Protein AF-A0A7S3SZ54-F1 (afdb_monomer_lite)

Secondary structure (DSSP, 8-state):
-------SSPPP------HHHHHHHS------SSPPPPTTEEEESSGGG-EEEES-PPTT-PPPEESSHHHHHHHHHHHHHHTT----EEEETTEEEE-GGGHHHHHHHHHHHHHHTTSS-----

pLDDT: mean 76.87, std 12.14, range [37.94, 90.75]

Sequence (125 aa):
GGLEEWASVPPRVEVLMTAQAVRNALPLSHDAESFHAPPGWRLQGEGAAARWVELEPLPGRAPREYATRSEVEERLEEAAAAEGRVWLGQLVGGAWELRSRCVAAALEQLLSGLVVLGLAKAVAG

Structure (mmCIF, N/CA/C/O backbone):
data_AF-A0A7S3SZ54-F1
#
_entry.id   AF-A0A7S3SZ54-F1
#
loop_
_atom_site.group_PDB
_atom_site.id
_atom_site.type_symbol
_atom_site.label_atom_id
_atom_site.label_alt_id
_atom_site.label_comp_id
_atom_site.label_asym_id
_atom_site.label_entity_id
_atom_site.label_seq_id
_atom_site.pdbx_PDB_ins_code
_atom_site.Cartn_x
_atom_site.Cartn_y
_atom_site.Cartn_z
_atom_site.occupancy
_atom_site.B_iso_or_equiv
_atom_site.auth_seq_id
_atom_site.auth_comp_id
_atom_site.auth_asym_id
_atom_site.auth_atom_id
_atom_site.pdbx_PDB_model_num
ATOM 1 N N . GLY A 1 1 ? -47.776 5.012 38.575 1.00 37.94 1 GLY A N 1
ATOM 2 C CA . GLY A 1 1 ? -47.385 3.742 37.942 1.00 37.94 1 GLY A CA 1
ATOM 3 C C . GLY A 1 1 ? -47.075 4.035 36.496 1.00 37.94 1 GLY A C 1
ATOM 4 O O . GLY A 1 1 ? -47.781 4.859 35.933 1.00 37.94 1 GLY A O 1
ATOM 5 N N . GLY A 1 2 ? -46.033 3.414 35.948 1.00 42.84 2 GLY A N 1
ATOM 6 C CA . GLY A 1 2 ? -45.659 3.535 34.534 1.00 42.84 2 GLY A CA 1
ATOM 7 C C . GLY A 1 2 ? -44.298 4.188 34.325 1.00 42.84 2 GLY A C 1
ATOM 8 O O . GLY A 1 2 ? -44.214 5.329 33.897 1.00 42.84 2 GLY A O 1
ATOM 9 N N . LEU A 1 3 ? -43.243 3.457 34.683 1.00 50.88 3 LEU A N 1
ATOM 10 C CA . LEU A 1 3 ? -41.881 3.661 34.199 1.00 50.88 3 LEU A CA 1
ATOM 11 C C . LEU A 1 3 ? -41.834 3.104 32.769 1.00 50.88 3 LEU A C 1
ATOM 13 O O . LEU A 1 3 ? -41.572 1.919 32.596 1.00 50.88 3 LEU A O 1
ATOM 17 N N . GLU A 1 4 ? -42.129 3.911 31.757 1.00 52.38 4 GLU A N 1
ATOM 18 C CA . GLU A 1 4 ? -42.009 3.501 30.350 1.00 52.38 4 GLU A CA 1
ATOM 19 C C . GLU A 1 4 ? -41.193 4.536 29.582 1.00 52.38 4 GLU A C 1
ATOM 21 O O . GLU A 1 4 ? -41.704 5.274 28.753 1.00 52.38 4 GLU A O 1
ATOM 26 N N . GLU A 1 5 ? -39.897 4.611 29.883 1.00 49.22 5 GLU A N 1
ATOM 27 C CA . GLU A 1 5 ? -38.946 5.284 28.986 1.00 49.22 5 GLU A CA 1
A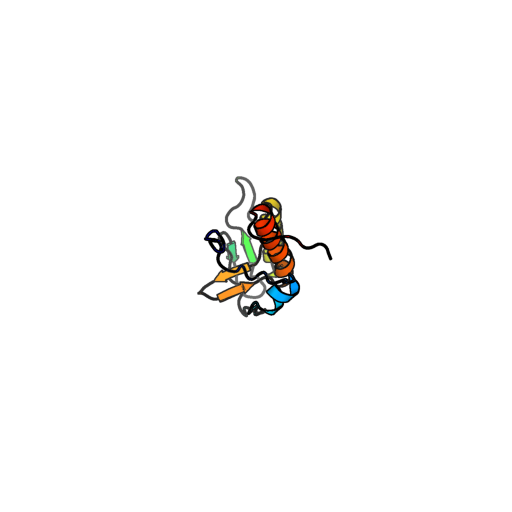TOM 28 C C . GLU A 1 5 ? -37.535 4.686 29.083 1.00 49.22 5 GLU A C 1
ATOM 30 O O . GLU A 1 5 ? -36.521 5.366 28.962 1.00 49.22 5 GLU A O 1
ATOM 35 N N . TRP A 1 6 ? -37.454 3.377 29.333 1.00 49.94 6 TRP A N 1
ATOM 36 C CA . TRP A 1 6 ? -36.190 2.649 29.320 1.00 49.94 6 TRP A CA 1
ATOM 37 C C . TRP A 1 6 ? -36.169 1.729 28.099 1.00 49.94 6 TRP A C 1
ATOM 39 O O . TRP A 1 6 ? -37.018 0.853 27.972 1.00 49.94 6 TRP A O 1
ATOM 49 N N . ALA A 1 7 ? -35.155 1.936 27.253 1.00 53.25 7 ALA A N 1
ATOM 50 C CA . ALA A 1 7 ? -34.741 1.121 26.104 1.00 53.25 7 ALA A CA 1
ATOM 51 C C . ALA A 1 7 ? -35.269 1.521 24.710 1.00 53.25 7 ALA A C 1
ATOM 53 O O . ALA A 1 7 ? -35.855 0.713 23.998 1.00 53.25 7 ALA A O 1
ATOM 54 N N . SER A 1 8 ? -34.941 2.732 24.249 1.00 56.31 8 SER A N 1
ATOM 55 C CA . SER A 1 8 ? -34.918 3.056 22.806 1.00 56.31 8 SER A CA 1
ATOM 56 C C . SER A 1 8 ? -33.514 3.000 22.179 1.00 56.31 8 SER A C 1
ATOM 58 O O . SER A 1 8 ? -33.343 3.360 21.016 1.00 56.31 8 SER A O 1
ATOM 60 N N . VAL A 1 9 ? -32.499 2.509 22.901 1.00 60.09 9 VAL A N 1
ATOM 61 C CA . VAL A 1 9 ? -31.141 2.333 22.361 1.00 60.09 9 VAL A CA 1
ATOM 62 C C . VAL A 1 9 ? -30.710 0.878 22.564 1.00 60.09 9 VAL A C 1
ATOM 64 O O . VAL A 1 9 ? -30.644 0.436 23.713 1.00 60.09 9 VAL A O 1
ATOM 67 N N . PRO A 1 10 ? -30.440 0.110 21.489 1.00 60.28 10 PRO A N 1
ATOM 68 C CA . PRO A 1 10 ? -29.934 -1.251 21.627 1.00 60.28 10 PRO A CA 1
ATOM 69 C C . PRO A 1 10 ? -28.606 -1.240 22.400 1.00 60.28 10 PRO A C 1
ATOM 71 O O . PRO A 1 10 ? -27.858 -0.260 22.306 1.00 60.28 10 PRO A O 1
ATOM 74 N N . PRO A 1 11 ? -28.288 -2.307 23.155 1.00 64.19 11 PRO A N 1
ATOM 75 C CA . PRO A 1 11 ? -27.025 -2.393 23.875 1.00 64.19 11 PRO A CA 1
ATOM 76 C C . PRO A 1 11 ? -25.864 -2.212 22.893 1.00 64.19 11 PRO A C 1
ATOM 78 O O . PRO A 1 11 ? -25.730 -2.952 21.918 1.00 64.19 11 PRO A O 1
ATOM 81 N N . ARG A 1 12 ? -25.038 -1.193 23.140 1.00 60.38 12 ARG A N 1
ATOM 82 C CA . ARG A 1 12 ? -23.818 -0.941 22.373 1.00 60.38 12 ARG A CA 1
ATOM 83 C C . ARG A 1 12 ? -22.690 -1.756 22.991 1.00 60.38 12 ARG A C 1
ATOM 85 O O . ARG A 1 12 ? -22.393 -1.601 24.171 1.00 60.38 12 ARG A O 1
ATOM 92 N N . VAL A 1 13 ? -22.084 -2.631 22.195 1.00 65.44 13 VAL A N 1
ATOM 93 C CA . VAL A 1 13 ? -20.861 -3.342 22.573 1.00 65.44 13 VAL A CA 1
ATOM 94 C C . VAL A 1 13 ? -19.684 -2.512 22.077 1.00 65.44 13 VAL A C 1
ATOM 96 O O . VAL A 1 13 ? -19.500 -2.357 20.873 1.00 65.44 13 VAL A O 1
ATOM 99 N N . GLU A 1 14 ? -18.908 -1.963 23.005 1.00 67.19 14 GLU A N 1
ATOM 100 C CA . GLU A 1 14 ? -17.664 -1.254 22.705 1.00 67.19 14 GLU A CA 1
ATOM 101 C C . GLU A 1 14 ? -16.490 -2.200 22.978 1.00 67.19 14 GLU A C 1
ATOM 103 O O . GLU A 1 14 ? -16.385 -2.776 24.061 1.00 67.19 14 GLU A O 1
ATOM 108 N N . VAL A 1 15 ? -15.618 -2.394 21.986 1.00 73.00 15 VAL A N 1
ATOM 109 C CA . VAL A 1 15 ? -14.421 -3.237 22.110 1.00 73.00 15 VAL A CA 1
ATOM 110 C C . VAL A 1 15 ? -13.194 -2.351 21.985 1.00 73.00 15 VAL A C 1
ATOM 112 O O . VAL A 1 15 ? -13.042 -1.619 21.008 1.00 73.00 15 VAL A O 1
ATOM 115 N N . LEU A 1 16 ? -12.303 -2.432 22.970 1.00 79.69 16 LEU A N 1
ATOM 116 C CA . LEU A 1 16 ? -11.014 -1.760 22.914 1.00 79.69 16 LEU A CA 1
ATOM 117 C C . LEU A 1 16 ? -10.043 -2.611 22.090 1.00 79.69 16 LEU A C 1
ATOM 119 O O . LEU A 1 16 ? -9.764 -3.758 22.435 1.00 79.69 16 LEU A O 1
ATOM 123 N N . MET A 1 17 ? -9.536 -2.050 20.993 1.00 76.75 17 MET A N 1
ATOM 124 C CA . MET A 1 17 ? -8.583 -2.715 20.105 1.00 76.75 17 MET A CA 1
ATOM 125 C C . MET A 1 17 ? -7.393 -1.801 19.829 1.00 76.75 17 MET A C 1
ATOM 127 O O . MET A 1 17 ? -7.555 -0.602 19.617 1.00 76.75 17 MET A O 1
ATOM 131 N N . THR A 1 18 ? -6.192 -2.375 19.798 1.00 80.31 18 THR A N 1
ATOM 132 C CA . THR A 1 18 ? -4.980 -1.661 19.382 1.00 80.31 18 THR A CA 1
ATOM 133 C C . THR A 1 18 ? -4.757 -1.829 17.878 1.00 80.31 18 THR A C 1
ATOM 135 O O . THR A 1 18 ? -5.158 -2.841 17.297 1.00 80.31 18 THR A O 1
ATOM 138 N N . ALA A 1 19 ? -4.056 -0.886 17.239 1.00 76.44 19 ALA A N 1
ATOM 139 C CA . ALA A 1 19 ? -3.647 -1.024 15.836 1.00 76.44 19 ALA A CA 1
ATOM 140 C C . ALA A 1 19 ? -2.853 -2.326 15.595 1.00 76.44 19 ALA A C 1
ATOM 142 O O . ALA A 1 19 ? -3.033 -2.992 14.577 1.00 76.44 19 ALA A O 1
ATOM 143 N N . GLN A 1 20 ? -2.045 -2.745 16.577 1.00 77.06 20 GLN A N 1
ATOM 144 C CA . GLN A 1 20 ? -1.327 -4.019 16.538 1.00 77.06 20 GLN A CA 1
ATOM 145 C C . GLN A 1 20 ? -2.272 -5.231 16.560 1.00 77.06 20 GLN A C 1
ATOM 147 O O . GLN A 1 20 ? -2.039 -6.191 15.829 1.00 77.06 20 GLN A O 1
ATOM 152 N N . ALA A 1 21 ? -3.342 -5.203 17.362 1.00 80.31 21 ALA A N 1
ATOM 153 C CA . ALA A 1 21 ? -4.328 -6.284 17.400 1.00 80.31 21 ALA A CA 1
ATOM 154 C C . ALA A 1 21 ? -5.075 -6.415 16.065 1.00 80.31 21 ALA A C 1
ATOM 156 O O . ALA A 1 21 ? -5.248 -7.527 15.572 1.00 80.31 21 ALA A O 1
ATOM 157 N N . VAL A 1 22 ? -5.446 -5.286 15.448 1.00 76.31 22 VAL A N 1
ATOM 158 C CA . VAL A 1 22 ? -6.042 -5.274 14.102 1.00 76.31 22 VAL A CA 1
ATOM 159 C C . VAL A 1 22 ? -5.059 -5.850 13.087 1.00 76.31 22 VAL A C 1
ATOM 161 O O . VAL A 1 22 ? -5.418 -6.756 12.344 1.00 76.31 22 VAL A O 1
ATOM 164 N N . ARG A 1 23 ? -3.796 -5.406 13.102 1.00 75.12 23 ARG A N 1
ATOM 165 C CA . ARG A 1 23 ? -2.750 -5.928 12.212 1.00 75.12 23 ARG A CA 1
ATOM 166 C C . ARG A 1 23 ? -2.579 -7.443 12.333 1.00 75.12 23 ARG A C 1
ATOM 168 O O . ARG A 1 23 ? -2.491 -8.111 11.312 1.00 75.12 23 ARG A O 1
ATOM 175 N N . ASN A 1 24 ? -2.540 -7.972 13.554 1.00 76.75 24 ASN A N 1
ATOM 176 C CA . ASN A 1 24 ? -2.369 -9.406 13.804 1.00 76.75 24 ASN A CA 1
ATOM 177 C C . ASN A 1 24 ? -3.571 -10.244 13.338 1.00 76.75 24 ASN A C 1
ATOM 179 O O . ASN A 1 24 ? -3.415 -11.432 13.075 1.00 76.75 24 ASN A O 1
ATOM 183 N N . ALA A 1 25 ? -4.762 -9.645 13.267 1.00 75.19 25 ALA A N 1
ATOM 184 C CA . ALA A 1 25 ? -5.972 -10.307 12.791 1.00 75.19 25 ALA A CA 1
ATOM 185 C C . ALA A 1 25 ? -6.113 -10.276 11.260 1.00 75.19 25 ALA A C 1
ATOM 187 O O . ALA A 1 25 ? -6.899 -11.041 10.701 1.00 75.19 25 ALA A O 1
ATOM 188 N N . LEU A 1 26 ? -5.377 -9.395 10.575 1.00 68.56 26 LEU A N 1
ATOM 189 C CA . LEU A 1 26 ? -5.398 -9.333 9.120 1.00 68.56 26 LEU A CA 1
ATOM 190 C C . LEU A 1 26 ? -4.598 -10.516 8.546 1.00 68.56 26 LEU A C 1
ATOM 192 O O . LEU A 1 26 ? -3.452 -10.724 8.952 1.00 68.56 26 LEU A O 1
ATOM 196 N N . PRO A 1 27 ? -5.148 -11.270 7.576 1.00 60.72 27 PRO A N 1
ATOM 197 C CA . PRO A 1 27 ? -4.433 -12.340 6.886 1.00 60.72 27 PRO A CA 1
ATOM 198 C C . PRO A 1 27 ? -3.437 -11.739 5.881 1.00 60.72 27 PRO A C 1
ATOM 200 O O . PRO A 1 27 ? -3.601 -11.840 4.668 1.00 60.72 27 PRO A O 1
ATOM 203 N N . LEU A 1 28 ? -2.424 -11.041 6.394 1.00 64.81 28 LEU A N 1
ATOM 204 C CA . LEU A 1 28 ? -1.382 -10.404 5.599 1.00 64.81 28 LEU A CA 1
ATOM 205 C C . LEU A 1 28 ? -0.351 -11.473 5.241 1.00 64.81 28 LEU A C 1
ATOM 207 O O . LEU A 1 28 ? 0.499 -11.804 6.067 1.00 64.81 28 LEU A O 1
ATOM 211 N N . SER A 1 29 ? -0.390 -12.006 4.021 1.00 55.41 29 SER A N 1
ATOM 212 C CA . SER A 1 29 ? 0.799 -12.667 3.491 1.00 55.41 29 SER A CA 1
ATOM 213 C C . SER A 1 29 ? 1.774 -11.588 3.036 1.00 55.41 29 SER A C 1
ATOM 215 O O . SER A 1 29 ? 1.426 -10.635 2.336 1.00 55.41 29 SER A O 1
ATOM 217 N N . HI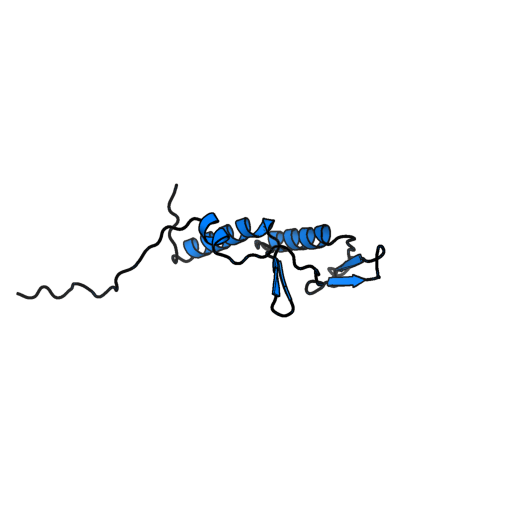S A 1 30 ? 3.010 -11.693 3.494 1.00 59.12 30 HIS A N 1
ATOM 218 C CA . HIS A 1 30 ? 4.127 -11.131 2.751 1.00 59.12 30 HIS A CA 1
ATOM 219 C C . HIS A 1 30 ? 4.452 -12.170 1.679 1.00 59.12 30 HIS A C 1
ATOM 221 O O . HIS A 1 30 ? 4.144 -13.339 1.879 1.00 59.12 30 HIS A O 1
ATOM 227 N N . ASP A 1 31 ? 4.994 -11.744 0.546 1.00 52.06 31 ASP A N 1
ATOM 228 C CA . ASP A 1 31 ? 5.408 -12.632 -0.551 1.00 52.06 31 ASP A CA 1
ATOM 229 C C . ASP A 1 31 ? 4.316 -12.916 -1.590 1.00 52.06 31 ASP A C 1
ATOM 231 O O . ASP A 1 31 ? 3.819 -14.025 -1.759 1.00 52.06 31 ASP A O 1
ATOM 235 N N . ALA A 1 32 ? 4.000 -11.893 -2.385 1.00 58.03 32 ALA A N 1
ATOM 236 C CA . ALA A 1 32 ? 3.714 -12.182 -3.784 1.00 58.03 32 ALA A CA 1
ATOM 237 C C . ALA A 1 32 ? 5.050 -12.559 -4.451 1.00 58.03 32 ALA A C 1
ATOM 239 O O . ALA A 1 32 ? 5.954 -11.717 -4.515 1.00 58.03 32 ALA A O 1
ATOM 240 N N . GLU A 1 33 ? 5.187 -13.817 -4.894 1.00 58.22 33 GLU A N 1
ATOM 241 C CA . GLU A 1 33 ? 6.375 -14.326 -5.612 1.00 58.22 33 GLU A CA 1
ATOM 242 C C . GLU A 1 33 ? 6.666 -13.507 -6.878 1.00 58.22 33 GLU A C 1
ATOM 244 O O . GLU A 1 33 ? 7.816 -13.305 -7.266 1.00 58.22 33 GLU A O 1
ATOM 249 N N . SER A 1 34 ? 5.608 -12.980 -7.491 1.00 65.75 34 SER A N 1
ATOM 250 C CA . SER A 1 34 ? 5.646 -12.049 -8.611 1.00 65.75 34 SER A CA 1
ATOM 251 C C . SER A 1 34 ? 5.140 -10.680 -8.166 1.00 65.75 34 SER A C 1
ATOM 253 O O . SER A 1 34 ? 4.079 -10.596 -7.558 1.00 65.75 34 SER A O 1
ATOM 255 N N . PHE A 1 35 ? 5.868 -9.615 -8.501 1.00 75.69 35 PHE A N 1
ATOM 256 C CA . PHE A 1 35 ? 5.390 -8.236 -8.381 1.00 75.69 35 PHE A CA 1
ATOM 257 C C . PHE A 1 35 ? 4.958 -7.754 -9.759 1.00 75.69 35 PHE A C 1
ATOM 259 O O . PHE A 1 35 ? 5.770 -7.752 -10.688 1.00 75.69 35 PHE A O 1
ATOM 266 N N . HIS A 1 36 ? 3.691 -7.383 -9.904 1.00 83.56 36 HIS A N 1
ATOM 267 C CA . HIS A 1 36 ? 3.159 -6.915 -11.180 1.00 83.56 36 HIS A CA 1
ATOM 268 C C . HIS A 1 36 ? 3.328 -5.404 -11.343 1.00 83.56 36 HIS A C 1
ATOM 270 O O . HIS A 1 36 ? 3.438 -4.662 -10.370 1.00 83.56 36 HIS A O 1
ATOM 276 N N . ALA A 1 37 ? 3.323 -4.936 -12.594 1.00 86.00 37 ALA A N 1
ATOM 277 C CA . ALA A 1 37 ? 3.356 -3.508 -12.885 1.00 86.00 37 ALA A CA 1
ATOM 278 C C . ALA A 1 37 ? 2.114 -2.810 -12.315 1.00 86.00 37 ALA A C 1
ATOM 280 O O . ALA A 1 37 ? 1.003 -3.167 -12.716 1.00 86.00 37 ALA A O 1
ATOM 281 N N . PRO A 1 38 ? 2.283 -1.805 -11.440 1.00 84.94 38 PRO A N 1
ATOM 282 C CA . PRO A 1 38 ? 1.174 -0.967 -11.014 1.00 84.94 38 PRO A CA 1
ATOM 283 C C . PRO A 1 38 ? 0.528 -0.223 -12.194 1.00 84.94 38 PRO A C 1
ATOM 285 O O . PRO A 1 38 ? 1.169 -0.017 -13.230 1.00 84.94 38 PRO A O 1
ATOM 288 N N . PRO A 1 39 ? -0.724 0.247 -12.054 1.00 83.56 39 PRO A N 1
ATOM 289 C CA . PRO A 1 39 ? -1.354 1.106 -13.053 1.00 83.56 39 PRO A CA 1
ATOM 290 C C . PRO A 1 39 ? -0.479 2.322 -13.384 1.00 83.56 39 PRO A C 1
ATOM 292 O O . PRO A 1 39 ? 0.022 2.989 -12.482 1.00 83.56 39 PRO A O 1
ATOM 295 N N . GLY A 1 40 ? -0.283 2.601 -14.674 1.00 85.56 40 GLY A N 1
ATOM 296 C CA . GLY A 1 40 ? 0.608 3.674 -15.129 1.00 85.56 40 GLY A CA 1
ATOM 297 C C . GLY A 1 40 ? 2.093 3.295 -15.149 1.00 85.56 40 GLY A C 1
ATOM 298 O O . GLY A 1 40 ? 2.927 4.163 -15.375 1.00 85.56 40 GLY A O 1
ATOM 299 N N . TRP A 1 41 ? 2.442 2.021 -14.956 1.00 88.62 41 TRP A N 1
ATOM 300 C CA . TRP A 1 41 ? 3.813 1.513 -15.038 1.00 88.62 41 TRP A CA 1
ATOM 301 C C . TRP A 1 41 ? 3.922 0.366 -16.042 1.00 88.62 41 TRP A C 1
ATOM 303 O O . TRP A 1 41 ? 2.945 -0.324 -16.334 1.00 88.62 41 TRP A O 1
ATOM 313 N N . ARG A 1 42 ? 5.128 0.116 -16.561 1.00 90.31 42 ARG A N 1
ATOM 314 C CA . ARG A 1 42 ? 5.435 -1.128 -17.284 1.00 90.31 42 ARG A CA 1
ATOM 315 C C . ARG A 1 42 ? 6.821 -1.653 -16.955 1.00 90.31 42 ARG A C 1
ATOM 317 O O . ARG A 1 42 ? 7.738 -0.870 -16.732 1.00 90.31 42 ARG A O 1
ATOM 324 N N . LEU A 1 43 ? 6.990 -2.968 -17.030 1.00 89.00 43 LEU A N 1
ATOM 325 C CA . LEU A 1 43 ? 8.306 -3.598 -17.068 1.00 89.00 43 LEU A CA 1
ATOM 326 C C . LEU A 1 43 ? 8.805 -3.630 -18.524 1.00 89.00 43 LEU A C 1
ATOM 328 O O . LEU A 1 43 ? 8.113 -4.119 -19.415 1.00 89.00 43 LEU A O 1
ATOM 332 N N . GLN A 1 44 ? 9.972 -3.049 -18.785 1.00 88.81 44 GLN A N 1
ATOM 333 C CA . GLN A 1 44 ? 10.691 -3.100 -20.057 1.00 88.81 44 GLN A CA 1
ATOM 334 C C . GLN A 1 44 ? 11.903 -4.013 -19.952 1.00 88.81 44 GLN A C 1
ATOM 336 O O . GLN A 1 44 ? 12.636 -3.933 -18.976 1.00 88.81 44 GLN A O 1
ATOM 341 N N . GLY A 1 45 ? 12.161 -4.804 -20.993 1.00 86.38 45 GLY A N 1
ATOM 342 C CA . GLY A 1 45 ? 13.307 -5.711 -21.040 1.00 86.38 45 GLY A CA 1
ATOM 343 C C . GLY A 1 45 ? 13.074 -7.017 -20.280 1.00 86.38 45 GLY A C 1
ATOM 344 O O . GLY A 1 45 ? 12.006 -7.252 -19.720 1.00 86.38 45 GLY A O 1
ATOM 345 N N . GLU A 1 46 ? 14.092 -7.874 -20.286 1.00 81.12 46 GLU A N 1
ATOM 346 C CA . GLU A 1 46 ? 14.058 -9.206 -19.679 1.00 81.12 46 GLU A CA 1
ATOM 347 C C . GLU A 1 46 ? 15.326 -9.455 -18.846 1.00 81.12 46 GLU A C 1
ATOM 349 O O . GLU A 1 46 ? 16.392 -8.880 -19.096 1.00 81.12 46 GLU A O 1
ATOM 354 N N . GLY A 1 47 ? 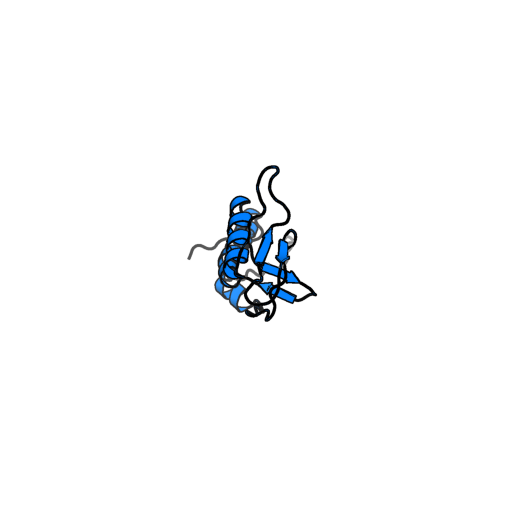15.214 -10.320 -17.835 1.00 81.06 47 GLY A N 1
ATOM 355 C CA . GLY A 1 47 ? 16.333 -10.698 -16.969 1.00 81.06 47 GLY A CA 1
ATOM 356 C C . GLY A 1 47 ? 16.947 -9.510 -16.218 1.00 81.06 47 GLY A C 1
ATOM 357 O O . GLY A 1 47 ? 16.244 -8.632 -15.726 1.00 81.06 47 GLY A O 1
ATOM 358 N N . ALA A 1 48 ? 18.279 -9.465 -16.129 1.00 78.94 48 ALA A N 1
ATOM 359 C CA . ALA A 1 48 ? 19.005 -8.413 -15.405 1.00 78.94 48 ALA A CA 1
ATOM 360 C C . ALA A 1 48 ? 18.888 -7.011 -16.042 1.00 78.94 48 ALA A C 1
ATOM 362 O O . ALA A 1 48 ? 19.174 -6.005 -15.389 1.00 78.94 48 ALA A O 1
ATOM 363 N N . ALA A 1 49 ? 18.475 -6.943 -17.312 1.00 83.00 49 ALA A N 1
ATOM 364 C CA . ALA A 1 49 ? 18.254 -5.692 -18.029 1.00 83.00 49 ALA A CA 1
ATOM 365 C C . ALA A 1 49 ? 16.836 -5.135 -17.829 1.00 83.00 49 ALA A C 1
ATOM 367 O O . ALA A 1 49 ? 16.538 -4.063 -18.351 1.00 83.00 49 ALA A O 1
ATOM 368 N N . ALA A 1 50 ? 15.969 -5.840 -17.094 1.00 87.81 50 ALA A N 1
ATOM 369 C CA . ALA A 1 50 ? 14.610 -5.386 -16.861 1.00 87.81 50 ALA A CA 1
ATOM 370 C C . ALA A 1 50 ? 14.587 -4.047 -16.093 1.00 87.81 50 ALA A C 1
ATOM 372 O O . ALA A 1 50 ? 15.353 -3.824 -15.145 1.00 87.81 50 ALA A O 1
ATOM 373 N N . ARG A 1 51 ? 13.715 -3.136 -16.531 1.00 90.25 51 ARG A N 1
ATOM 374 C CA . ARG A 1 51 ? 13.511 -1.796 -15.972 1.00 90.25 51 ARG A CA 1
ATOM 375 C C . ARG A 1 51 ? 12.029 -1.493 -15.842 1.00 90.25 51 ARG A C 1
ATOM 377 O O . ARG A 1 51 ? 11.262 -1.679 -16.781 1.00 90.25 51 ARG A O 1
ATOM 384 N N . TRP A 1 52 ? 11.628 -0.998 -14.685 1.00 90.56 52 TRP A N 1
ATOM 385 C CA . TRP A 1 52 ? 10.292 -0.481 -14.440 1.00 90.56 52 TRP A CA 1
ATOM 386 C C . TRP A 1 52 ? 10.217 0.964 -14.909 1.00 90.56 52 TRP A C 1
ATOM 388 O O . TRP A 1 52 ? 11.036 1.783 -14.506 1.00 90.56 52 TRP A O 1
ATOM 398 N N . VAL A 1 53 ? 9.243 1.278 -15.755 1.00 90.19 53 VAL A N 1
ATOM 399 C CA . VAL A 1 53 ? 9.094 2.589 -16.390 1.00 90.19 53 VAL A CA 1
ATOM 400 C C . VAL A 1 53 ? 7.730 3.170 -16.043 1.00 90.19 53 VAL A C 1
ATOM 402 O O . VAL A 1 53 ? 6.708 2.524 -16.281 1.00 90.19 53 VAL A O 1
ATOM 405 N N . GLU A 1 54 ? 7.720 4.390 -15.512 1.00 88.69 54 GLU A N 1
ATOM 406 C CA . GLU A 1 54 ? 6.509 5.184 -15.263 1.00 88.69 54 GLU A CA 1
ATOM 407 C C . GLU A 1 54 ? 5.988 5.724 -16.616 1.00 88.69 54 GLU A C 1
ATOM 409 O O . GLU A 1 54 ? 6.686 6.457 -17.319 1.00 88.69 54 GLU A O 1
ATOM 414 N N . LEU A 1 55 ? 4.788 5.298 -17.025 1.00 80.31 55 LEU A N 1
ATOM 415 C CA . LEU A 1 55 ? 4.176 5.576 -18.334 1.00 80.31 55 LEU A CA 1
ATOM 416 C C . LEU A 1 55 ? 3.493 6.937 -18.421 1.00 80.31 55 LEU A C 1
ATOM 418 O O . LEU A 1 55 ? 3.266 7.416 -19.530 1.00 80.31 55 LEU A O 1
ATOM 422 N N . GLU A 1 56 ? 3.164 7.545 -17.284 1.00 69.50 56 GLU A N 1
ATOM 423 C CA . GLU A 1 56 ? 2.596 8.889 -17.221 1.00 69.50 56 GLU A CA 1
ATOM 424 C C . GLU A 1 56 ? 3.666 9.894 -16.780 1.00 69.50 56 GLU A C 1
ATOM 426 O O . GLU A 1 56 ? 3.724 10.290 -15.613 1.00 69.50 56 GLU A O 1
ATOM 431 N N . PRO A 1 57 ? 4.554 10.340 -17.686 1.00 57.09 57 PRO A N 1
ATOM 432 C CA . PRO A 1 57 ? 5.364 11.498 -17.391 1.00 57.09 57 PRO A CA 1
ATOM 433 C C . PRO A 1 57 ? 4.450 12.723 -17.291 1.00 57.09 57 PRO A C 1
ATOM 435 O O . PRO A 1 57 ? 3.629 12.984 -18.173 1.00 57.09 57 PRO A O 1
ATOM 438 N N . LEU A 1 58 ? 4.650 13.532 -16.247 1.00 61.66 58 LEU A N 1
ATOM 439 C CA . LEU A 1 58 ? 4.206 14.926 -16.266 1.00 61.66 58 LEU A CA 1
ATOM 440 C C . LEU A 1 58 ? 4.643 15.558 -17.604 1.00 61.66 58 LEU A C 1
ATOM 442 O O . LEU A 1 58 ? 5.795 15.346 -18.008 1.00 61.66 58 LEU A O 1
ATOM 446 N N . PRO A 1 59 ? 3.776 16.320 -18.298 1.00 55.19 59 PRO A N 1
ATOM 447 C CA . PRO A 1 59 ? 4.093 16.848 -19.620 1.00 55.19 59 PRO A CA 1
ATOM 448 C C . PRO A 1 59 ? 5.430 17.604 -19.605 1.00 55.19 59 PRO A C 1
ATOM 450 O O . PRO A 1 59 ? 5.629 18.528 -18.818 1.00 55.19 59 PRO A O 1
ATOM 453 N N . GLY A 1 60 ? 6.365 17.173 -20.460 1.00 62.97 60 GLY A N 1
ATOM 454 C CA . GLY A 1 60 ? 7.712 17.748 -20.572 1.00 62.97 60 GLY A CA 1
ATOM 455 C C . GLY A 1 60 ? 8.805 17.083 -19.725 1.00 62.97 60 GLY A C 1
ATOM 456 O O . GLY A 1 60 ? 9.941 17.554 -19.748 1.00 62.97 60 GLY A O 1
ATOM 457 N N . ARG A 1 61 ? 8.520 15.993 -19.000 1.00 67.25 61 ARG A N 1
ATOM 458 C CA . ARG A 1 61 ? 9.551 15.175 -18.337 1.00 67.25 61 ARG A CA 1
ATOM 459 C C . ARG A 1 61 ? 9.792 13.861 -19.074 1.00 67.25 61 ARG A C 1
ATOM 461 O O . ARG A 1 61 ? 8.866 13.251 -19.593 1.00 67.25 61 ARG A O 1
ATOM 468 N N . ALA A 1 62 ? 11.050 13.425 -19.103 1.00 72.94 62 ALA A N 1
ATOM 469 C CA . ALA A 1 62 ? 11.384 12.078 -19.547 1.00 72.94 62 ALA A CA 1
ATOM 470 C C . ALA A 1 62 ? 10.783 11.039 -18.575 1.00 72.94 62 ALA A C 1
ATOM 472 O O . ALA A 1 62 ? 10.706 11.326 -17.372 1.00 72.94 62 ALA A O 1
ATOM 473 N N . PRO A 1 63 ? 10.379 9.853 -19.067 1.00 77.88 63 PRO A N 1
ATOM 474 C CA . PRO A 1 63 ? 9.988 8.736 -18.214 1.00 77.88 63 PRO A CA 1
ATOM 475 C C . PRO A 1 63 ? 11.102 8.415 -17.219 1.00 77.88 63 PRO A C 1
ATOM 477 O O . PRO A 1 63 ? 12.283 8.425 -17.574 1.00 77.88 63 PRO A O 1
ATOM 480 N N . ARG A 1 64 ? 10.731 8.149 -15.968 1.00 86.19 64 ARG A N 1
ATOM 481 C CA . ARG A 1 64 ? 11.673 7.670 -14.956 1.00 86.19 64 ARG A CA 1
ATOM 482 C C . ARG A 1 64 ? 11.747 6.153 -15.024 1.00 86.19 64 ARG A C 1
ATOM 484 O O . ARG A 1 64 ? 10.724 5.488 -15.193 1.00 86.19 64 ARG A O 1
ATOM 491 N N . GLU A 1 65 ? 12.960 5.636 -14.882 1.00 90.25 65 GLU A N 1
ATOM 492 C CA . GLU A 1 65 ? 13.243 4.207 -14.908 1.00 90.25 65 GLU A CA 1
ATOM 493 C C . GLU A 1 65 ? 13.796 3.750 -13.563 1.00 90.25 65 GLU A C 1
ATOM 495 O O . GLU A 1 65 ? 14.593 4.451 -12.937 1.00 90.25 65 GLU A O 1
ATOM 500 N N . TYR A 1 66 ? 13.392 2.555 -13.150 1.00 90.75 66 TYR A N 1
ATOM 501 C CA . TYR A 1 66 ? 13.760 1.951 -11.878 1.00 90.75 66 TYR A CA 1
ATOM 502 C C . TYR A 1 66 ? 14.217 0.512 -12.117 1.00 90.75 66 TYR A C 1
ATOM 504 O O . TYR A 1 66 ? 13.632 -0.225 -12.913 1.00 90.75 66 TYR A O 1
ATOM 512 N N . ALA A 1 67 ? 15.299 0.104 -11.466 1.00 88.50 67 ALA A N 1
ATOM 513 C CA . ALA A 1 67 ? 15.922 -1.199 -11.659 1.00 88.50 67 ALA A CA 1
ATOM 514 C C . ALA A 1 67 ? 15.295 -2.282 -10.779 1.00 88.50 67 ALA A C 1
ATOM 516 O O . ALA A 1 67 ? 15.299 -3.454 -11.155 1.00 88.50 67 ALA A O 1
ATOM 517 N N . THR A 1 68 ? 14.764 -1.912 -9.613 1.00 87.31 68 THR A N 1
ATOM 518 C CA . THR A 1 68 ? 14.287 -2.885 -8.624 1.00 87.31 68 THR A CA 1
ATOM 519 C C . THR A 1 68 ? 12.848 -2.635 -8.197 1.00 87.31 68 THR A C 1
ATOM 521 O O . THR A 1 68 ? 12.340 -1.517 -8.250 1.00 87.31 68 THR A O 1
ATOM 524 N N . ARG A 1 69 ? 12.198 -3.694 -7.698 1.00 85.31 69 ARG A N 1
ATOM 525 C CA . ARG A 1 69 ? 10.892 -3.598 -7.033 1.00 85.31 69 ARG A CA 1
ATOM 526 C C . ARG A 1 69 ? 10.913 -2.578 -5.889 1.00 85.31 69 ARG A C 1
ATOM 528 O O . ARG A 1 69 ? 9.983 -1.788 -5.785 1.00 85.31 69 ARG A O 1
ATOM 535 N N . SER A 1 70 ? 11.961 -2.573 -5.055 1.00 85.19 70 SER A N 1
ATOM 536 C CA . SER A 1 70 ? 12.031 -1.684 -3.881 1.00 85.19 70 SER A CA 1
ATOM 537 C C . SER A 1 70 ? 11.929 -0.216 -4.276 1.00 85.19 70 SER A C 1
ATOM 539 O O . SER A 1 70 ? 11.177 0.525 -3.647 1.00 85.19 70 SER A O 1
ATOM 541 N N . GLU A 1 71 ? 12.629 0.169 -5.346 1.00 89.69 71 GLU A N 1
ATOM 542 C CA . GLU A 1 71 ? 12.637 1.537 -5.866 1.00 89.69 71 GLU A CA 1
ATOM 543 C C . GLU A 1 71 ? 11.261 1.959 -6.406 1.00 89.69 71 GLU A C 1
ATOM 545 O O . GLU A 1 71 ? 10.807 3.072 -6.143 1.00 89.69 71 GLU A O 1
ATOM 550 N N . VAL A 1 72 ? 10.566 1.067 -7.124 1.00 89.12 72 VAL A N 1
ATOM 551 C CA . VAL A 1 72 ? 9.198 1.327 -7.611 1.00 89.12 72 VAL A CA 1
ATOM 552 C C . VAL A 1 72 ? 8.254 1.545 -6.443 1.00 89.12 72 VAL A C 1
ATOM 554 O O . VAL A 1 72 ? 7.527 2.532 -6.385 1.00 89.12 72 VAL A O 1
ATOM 557 N N . GLU A 1 73 ? 8.267 0.619 -5.493 1.00 87.75 73 GLU A N 1
ATOM 558 C CA . GLU A 1 73 ? 7.397 0.700 -4.336 1.00 87.75 73 GLU A CA 1
ATOM 559 C C . GLU A 1 73 ? 7.704 1.957 -3.488 1.00 87.75 73 GLU A C 1
ATOM 561 O O . GLU A 1 73 ? 6.787 2.574 -2.954 1.00 87.75 73 GLU A O 1
ATOM 566 N N . GLU A 1 74 ? 8.976 2.360 -3.336 1.00 89.00 74 GLU A N 1
ATOM 567 C CA . GLU A 1 74 ? 9.374 3.618 -2.667 1.00 89.00 74 GLU A CA 1
ATOM 568 C C . GLU A 1 74 ? 8.806 4.838 -3.383 1.00 89.00 74 GLU A C 1
ATOM 570 O O . GLU A 1 74 ? 8.210 5.709 -2.754 1.00 89.00 74 GLU A O 1
ATOM 575 N N . ARG A 1 75 ? 8.892 4.863 -4.712 1.00 89.75 75 ARG A N 1
ATOM 576 C CA . ARG A 1 75 ? 8.312 5.940 -5.510 1.00 89.75 75 ARG A CA 1
ATOM 577 C C . ARG A 1 75 ? 6.786 6.029 -5.362 1.00 89.75 75 ARG A C 1
ATOM 579 O O . ARG A 1 75 ? 6.250 7.139 -5.318 1.00 89.75 75 ARG A O 1
ATOM 586 N N . LEU A 1 76 ? 6.087 4.894 -5.298 1.00 88.75 76 LEU A N 1
ATOM 587 C CA . LEU A 1 76 ? 4.636 4.842 -5.063 1.00 88.75 76 LEU A CA 1
ATOM 588 C C . LEU A 1 76 ? 4.269 5.340 -3.662 1.00 88.75 76 LEU A C 1
ATOM 590 O O . LEU A 1 76 ? 3.284 6.058 -3.500 1.00 88.75 76 LEU A O 1
ATOM 594 N N . GLU A 1 77 ? 5.077 4.988 -2.665 1.00 89.31 77 GLU A N 1
ATOM 595 C CA . GLU A 1 77 ? 4.942 5.461 -1.288 1.00 89.31 77 GLU A CA 1
ATOM 596 C C . GLU A 1 77 ? 5.091 6.988 -1.211 1.00 89.31 77 GLU A C 1
ATOM 598 O O . GLU A 1 77 ? 4.226 7.657 -0.649 1.00 89.31 77 GLU A O 1
ATOM 603 N N . GLU A 1 78 ? 6.110 7.554 -1.861 1.00 89.69 78 GLU A N 1
ATOM 604 C CA . GLU A 1 78 ? 6.302 9.006 -1.962 1.00 89.69 78 GLU A CA 1
ATOM 605 C C . GLU A 1 78 ? 5.140 9.707 -2.679 1.00 89.69 78 GLU A C 1
ATOM 607 O O . GLU A 1 78 ? 4.691 10.770 -2.247 1.00 89.69 78 GLU A O 1
ATOM 612 N N . ALA A 1 79 ? 4.646 9.127 -3.778 1.00 86.88 79 ALA A N 1
ATOM 613 C CA . ALA A 1 79 ? 3.524 9.685 -4.529 1.00 86.88 79 ALA A CA 1
ATOM 614 C C . ALA A 1 79 ? 2.242 9.715 -3.685 1.00 86.88 79 ALA A C 1
ATOM 616 O O . ALA A 1 79 ? 1.580 10.748 -3.606 1.00 86.88 79 ALA A O 1
ATOM 617 N N . ALA A 1 80 ? 1.929 8.611 -3.001 1.00 87.69 80 ALA A N 1
ATOM 618 C CA . ALA A 1 80 ? 0.786 8.545 -2.100 1.00 87.69 80 ALA A CA 1
ATOM 619 C C . ALA A 1 80 ? 0.928 9.547 -0.947 1.00 87.69 80 ALA A C 1
ATOM 621 O O . ALA A 1 80 ? -0.022 10.275 -0.652 1.00 87.69 80 ALA A O 1
ATOM 622 N N . ALA A 1 81 ? 2.118 9.644 -0.347 1.00 87.19 81 ALA A N 1
ATOM 623 C CA . ALA A 1 81 ? 2.388 10.579 0.740 1.00 87.19 81 ALA A CA 1
ATOM 624 C C . ALA A 1 81 ? 2.197 12.042 0.308 1.00 87.19 81 ALA A C 1
ATOM 626 O O . ALA A 1 81 ? 1.628 12.830 1.064 1.00 87.19 81 ALA A O 1
ATOM 627 N N . ALA A 1 82 ? 2.592 12.401 -0.919 1.00 86.94 82 ALA A N 1
ATOM 628 C CA . ALA A 1 82 ? 2.369 13.736 -1.479 1.00 86.94 82 ALA A CA 1
ATOM 629 C C . ALA A 1 82 ? 0.874 14.090 -1.626 1.00 86.94 82 ALA A C 1
ATOM 631 O O . ALA A 1 82 ? 0.511 15.264 -1.577 1.00 86.94 82 ALA A O 1
ATOM 632 N N . GLU A 1 83 ? 0.003 13.086 -1.751 1.00 86.94 83 GLU A N 1
ATOM 633 C CA . GLU A 1 83 ? -1.459 13.235 -1.763 1.00 86.94 83 GLU A CA 1
ATOM 634 C C . GLU A 1 83 ? -2.104 13.072 -0.372 1.00 86.94 83 GLU A C 1
ATOM 636 O O . GLU A 1 83 ? -3.332 13.047 -0.255 1.00 86.94 83 GLU A O 1
ATOM 641 N N . GLY A 1 84 ? -1.305 12.931 0.692 1.00 84.06 84 GLY A N 1
ATOM 642 C CA . GLY A 1 84 ? -1.802 12.682 2.047 1.00 84.06 84 GLY A CA 1
ATOM 643 C C . GLY A 1 84 ? -2.392 11.280 2.238 1.00 84.06 84 GLY A C 1
ATOM 644 O O . GLY A 1 84 ? -3.284 11.084 3.066 1.00 84.06 84 GLY A O 1
ATOM 645 N N . ARG A 1 85 ? -1.935 10.296 1.459 1.00 86.12 85 ARG A N 1
ATOM 646 C CA . ARG A 1 85 ? -2.368 8.891 1.503 1.00 86.12 85 ARG A CA 1
ATOM 647 C C . ARG A 1 85 ? -1.188 7.975 1.828 1.00 86.12 85 ARG A C 1
ATOM 649 O O . ARG A 1 85 ? -0.034 8.339 1.632 1.00 86.12 85 ARG A O 1
ATOM 656 N N . VAL A 1 86 ? -1.474 6.756 2.276 1.00 86.44 86 VAL A N 1
ATOM 657 C CA . VAL A 1 86 ? -0.466 5.700 2.447 1.00 86.44 86 VAL A CA 1
ATOM 658 C C . VAL A 1 86 ? -0.608 4.675 1.325 1.00 86.44 86 VAL A C 1
ATOM 660 O O . VAL A 1 86 ? -1.694 4.136 1.101 1.00 86.44 86 VAL A O 1
ATOM 663 N N . TRP A 1 87 ? 0.491 4.377 0.628 1.00 86.19 87 TRP A N 1
ATOM 664 C CA . TRP A 1 87 ? 0.516 3.281 -0.338 1.00 86.19 87 TRP A CA 1
ATOM 665 C C . TRP A 1 87 ? 0.624 1.941 0.395 1.00 86.19 87 TRP A C 1
ATOM 667 O O . TRP A 1 87 ? 1.611 1.667 1.075 1.00 86.19 87 TRP A O 1
ATOM 677 N N . LEU A 1 88 ? -0.406 1.107 0.270 1.00 83.44 88 LEU A N 1
ATOM 678 C CA . LEU A 1 88 ? -0.478 -0.200 0.931 1.00 83.44 88 LEU A CA 1
ATOM 679 C C . LEU A 1 88 ? -0.033 -1.367 0.049 1.00 83.44 88 LEU A C 1
ATOM 681 O O . LEU A 1 88 ? 0.254 -2.444 0.574 1.00 83.44 88 LEU A O 1
ATOM 685 N N . GLY A 1 89 ? -0.018 -1.177 -1.268 1.00 85.69 89 GLY A N 1
ATOM 686 C CA . GLY A 1 89 ? 0.100 -2.263 -2.229 1.00 85.69 89 GLY A CA 1
ATOM 687 C C . GLY A 1 89 ? -0.913 -2.151 -3.363 1.00 85.69 89 GLY A C 1
ATOM 688 O O . GLY A 1 89 ? -1.467 -1.080 -3.621 1.00 85.69 89 GLY A O 1
ATOM 689 N N . GLN A 1 90 ? -1.172 -3.278 -4.020 1.00 83.56 90 GLN A N 1
ATOM 690 C CA . GLN A 1 90 ? -2.129 -3.392 -5.123 1.00 83.56 90 GLN A CA 1
ATOM 691 C C . GLN A 1 90 ? -2.871 -4.733 -5.103 1.00 83.56 90 GLN A C 1
ATOM 693 O O . GLN A 1 90 ? -2.369 -5.718 -4.568 1.00 83.56 90 GLN A O 1
ATOM 698 N N . LEU A 1 91 ? -4.066 -4.770 -5.700 1.00 79.38 91 LEU A N 1
ATOM 699 C CA . LEU A 1 91 ? -4.836 -5.995 -5.919 1.00 79.38 91 LEU A CA 1
ATOM 700 C C . LEU A 1 91 ? -4.656 -6.441 -7.373 1.00 79.38 91 LEU A C 1
ATOM 702 O O . LEU A 1 91 ? -5.101 -5.746 -8.286 1.00 79.38 91 LEU A O 1
ATOM 706 N N . VAL A 1 92 ? -4.040 -7.602 -7.589 1.00 77.62 92 VAL A N 1
ATOM 707 C CA . VAL A 1 92 ? -3.747 -8.141 -8.924 1.00 77.62 92 VAL A CA 1
ATOM 708 C C . VAL A 1 92 ? -4.263 -9.568 -9.017 1.00 77.62 92 VAL A C 1
ATOM 710 O O . VAL A 1 92 ? -3.944 -10.410 -8.185 1.00 77.62 92 VAL A O 1
ATOM 713 N N . GLY A 1 93 ? -5.120 -9.848 -10.003 1.00 72.50 93 GLY A N 1
ATOM 714 C CA . GLY A 1 93 ? -5.677 -11.194 -10.196 1.00 72.50 93 GLY A CA 1
ATOM 715 C C . GLY A 1 93 ? -6.447 -11.741 -8.984 1.00 72.50 93 GLY A C 1
ATOM 716 O O . GLY A 1 93 ? -6.548 -12.951 -8.825 1.00 72.50 93 GLY A O 1
ATOM 717 N N . GLY A 1 94 ? -6.961 -10.865 -8.111 1.00 70.00 94 GLY A N 1
ATOM 718 C CA . GLY A 1 94 ? -7.633 -11.252 -6.865 1.00 70.00 94 GLY A CA 1
ATOM 719 C C . GLY A 1 94 ? -6.700 -11.500 -5.672 1.00 70.00 94 GLY A C 1
ATOM 720 O O . GLY A 1 94 ? -7.198 -11.767 -4.582 1.00 70.00 94 GLY A O 1
ATOM 721 N N . ALA A 1 95 ? -5.381 -11.369 -5.843 1.00 71.31 95 ALA A N 1
ATOM 722 C CA . ALA A 1 95 ? -4.392 -11.455 -4.773 1.00 71.31 95 ALA A CA 1
ATOM 723 C C . ALA A 1 95 ? -3.851 -10.067 -4.403 1.00 71.31 95 ALA A C 1
ATOM 725 O O . ALA A 1 95 ? -3.580 -9.233 -5.270 1.00 71.31 95 ALA A O 1
ATOM 726 N N . TRP A 1 96 ? -3.704 -9.808 -3.104 1.00 74.25 96 TRP A N 1
ATOM 727 C CA . TRP A 1 96 ? -3.112 -8.568 -2.613 1.00 74.25 96 TRP A CA 1
ATOM 728 C C . TRP A 1 96 ? -1.585 -8.665 -2.595 1.00 74.25 96 TRP A C 1
ATOM 730 O O . TRP A 1 96 ? -1.013 -9.494 -1.893 1.00 74.25 96 TRP A O 1
ATOM 740 N N . GLU A 1 97 ? -0.924 -7.762 -3.310 1.00 79.00 97 GLU A N 1
ATOM 741 C CA . GLU A 1 97 ? 0.516 -7.534 -3.227 1.00 79.00 97 GLU A CA 1
ATOM 742 C C . GLU A 1 97 ? 0.771 -6.397 -2.235 1.00 79.00 97 GLU A C 1
ATOM 744 O O . GLU A 1 97 ? 0.806 -5.223 -2.606 1.00 79.00 97 GLU A O 1
ATOM 749 N N . LEU A 1 98 ? 0.874 -6.735 -0.949 1.00 75.75 98 LEU A N 1
ATOM 750 C CA . LEU A 1 98 ? 0.997 -5.742 0.118 1.00 75.75 98 LEU A CA 1
ATOM 751 C C . LEU A 1 98 ? 2.442 -5.329 0.370 1.00 75.75 98 LEU A C 1
ATOM 753 O O . LEU A 1 98 ? 3.351 -6.161 0.402 1.00 75.75 98 LEU A O 1
ATOM 757 N N . ARG A 1 99 ? 2.626 -4.050 0.700 1.00 80.12 99 ARG A N 1
ATOM 758 C CA . ARG A 1 99 ? 3.845 -3.553 1.330 1.00 80.12 99 ARG A CA 1
ATOM 759 C C . ARG A 1 99 ? 3.676 -3.534 2.844 1.00 80.12 99 ARG A C 1
ATOM 761 O O . ARG A 1 99 ? 3.205 -2.578 3.457 1.00 80.12 99 ARG A O 1
ATOM 768 N N . SER A 1 100 ? 4.147 -4.608 3.454 1.00 73.25 100 SER A N 1
ATOM 769 C CA . SER A 1 100 ? 4.118 -4.916 4.886 1.00 73.25 100 SER A CA 1
ATOM 770 C C . SER A 1 100 ? 4.476 -3.760 5.812 1.00 73.25 100 SER A C 1
ATOM 772 O O . SER A 1 100 ? 3.839 -3.566 6.847 1.00 73.25 100 SER A O 1
ATOM 774 N N . ARG A 1 101 ? 5.517 -2.998 5.450 1.00 78.25 101 ARG A N 1
ATOM 775 C CA . ARG A 1 101 ? 6.034 -1.897 6.273 1.00 78.25 101 ARG A CA 1
ATOM 776 C C . ARG A 1 101 ? 5.062 -0.718 6.363 1.00 78.25 101 ARG A C 1
ATOM 778 O O . ARG A 1 101 ? 5.047 -0.038 7.380 1.00 78.25 101 ARG A O 1
ATOM 785 N N . CYS A 1 102 ? 4.208 -0.529 5.358 1.00 80.06 102 CYS A N 1
ATOM 786 C CA . CYS A 1 102 ? 3.239 0.567 5.305 1.00 80.06 102 CYS A CA 1
ATOM 787 C C . CYS A 1 102 ? 1.909 0.219 5.998 1.00 80.06 102 CYS A C 1
ATOM 789 O O . CYS A 1 102 ? 1.094 1.107 6.237 1.00 80.06 102 CYS A O 1
ATOM 791 N N . VAL A 1 103 ? 1.688 -1.050 6.368 1.00 81.25 103 VAL A N 1
ATOM 792 C CA . VAL A 1 103 ? 0.438 -1.508 7.004 1.00 81.25 103 VAL A CA 1
ATOM 793 C C . VAL A 1 103 ? 0.153 -0.765 8.307 1.00 81.25 103 VAL A C 1
ATOM 795 O O . VAL A 1 103 ? -0.986 -0.379 8.547 1.00 81.25 103 VAL A O 1
ATOM 798 N N . ALA A 1 104 ? 1.174 -0.542 9.140 1.00 80.12 104 ALA A N 1
ATOM 799 C CA . ALA A 1 104 ? 1.004 0.184 10.398 1.00 80.12 104 ALA A CA 1
ATOM 800 C C . ALA A 1 104 ? 0.529 1.625 10.151 1.00 80.12 104 ALA A C 1
ATOM 802 O O . ALA A 1 104 ? -0.500 2.026 10.686 1.00 80.12 104 ALA A O 1
ATOM 803 N N . ALA A 1 105 ? 1.211 2.351 9.260 1.00 82.12 105 ALA A N 1
ATOM 804 C CA . ALA A 1 105 ? 0.858 3.724 8.908 1.00 82.12 105 ALA A CA 1
ATOM 805 C C . ALA A 1 105 ? -0.554 3.828 8.306 1.00 82.12 105 ALA A C 1
ATOM 807 O O . ALA A 1 105 ? -1.313 4.736 8.639 1.00 82.12 105 ALA A O 1
ATOM 808 N N . ALA A 1 106 ? -0.949 2.879 7.455 1.00 83.25 106 ALA A N 1
ATOM 809 C CA . ALA A 1 106 ? -2.287 2.887 6.877 1.00 83.25 106 ALA A CA 1
ATOM 810 C C . ALA A 1 106 ? -3.382 2.561 7.902 1.00 83.25 106 ALA A C 1
ATOM 812 O O . ALA A 1 106 ? -4.459 3.155 7.860 1.00 83.25 106 ALA A O 1
ATOM 813 N N . LEU A 1 107 ? -3.114 1.639 8.835 1.00 83.56 107 LEU A N 1
ATOM 814 C CA . LEU A 1 107 ? -4.023 1.355 9.945 1.00 83.56 107 LEU A CA 1
ATOM 815 C C . LEU A 1 107 ? -4.194 2.584 10.834 1.00 83.56 107 LEU A C 1
ATOM 817 O O . LEU A 1 107 ? -5.319 2.921 11.183 1.00 83.56 107 LEU A O 1
ATOM 821 N N . GLU A 1 108 ? -3.110 3.284 11.156 1.00 84.38 108 GLU A N 1
ATOM 822 C CA . GLU A 1 108 ? -3.173 4.535 11.913 1.00 84.38 108 GLU A CA 1
ATOM 823 C C . GLU A 1 108 ? -3.994 5.602 11.183 1.00 84.38 108 GLU A C 1
ATOM 825 O O . GLU A 1 108 ? -4.881 6.209 11.787 1.00 84.38 108 GLU A O 1
ATOM 830 N N . GLN A 1 109 ? -3.771 5.788 9.877 1.00 83.88 109 GLN A N 1
ATOM 831 C CA . GLN A 1 109 ? -4.545 6.732 9.069 1.00 83.88 109 GLN A CA 1
ATOM 832 C C . GLN A 1 109 ? -6.042 6.384 9.068 1.00 83.88 109 GLN A C 1
ATOM 834 O O . GLN A 1 109 ? -6.883 7.265 9.258 1.00 83.88 109 GLN A O 1
ATOM 839 N N . LEU A 1 110 ? -6.387 5.105 8.891 1.00 83.81 110 LEU A N 1
ATOM 840 C CA . LEU A 1 110 ? -7.773 4.639 8.883 1.00 83.81 110 LEU A CA 1
ATOM 841 C C . LEU A 1 110 ? -8.439 4.815 10.252 1.00 83.81 110 LEU A C 1
ATOM 843 O O . LEU A 1 110 ? -9.550 5.337 10.330 1.00 83.81 110 LEU A O 1
ATOM 847 N N . LEU A 1 111 ? -7.758 4.426 11.333 1.00 84.69 111 LEU A N 1
ATOM 848 C CA . 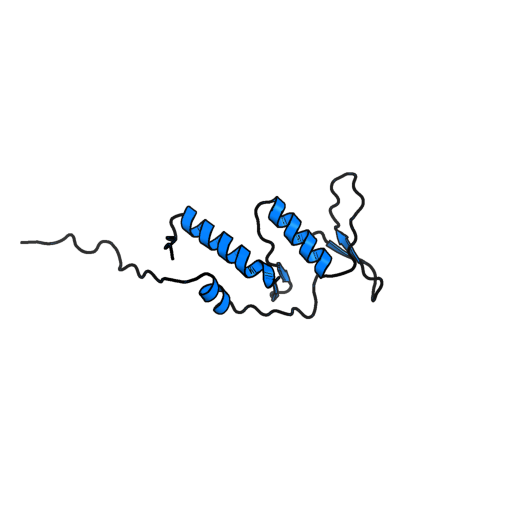LEU A 1 111 ? -8.265 4.575 12.699 1.00 84.69 111 LEU A CA 1
ATOM 849 C C . LEU A 1 111 ? -8.479 6.050 13.054 1.00 84.69 111 LEU A C 1
ATOM 851 O O . LEU A 1 111 ? -9.518 6.398 13.611 1.00 84.69 111 LEU A O 1
ATOM 855 N N . SER A 1 112 ? -7.545 6.924 12.672 1.00 84.12 112 SER A N 1
ATOM 856 C CA . SER A 1 112 ? -7.696 8.373 12.823 1.00 84.12 112 SER A CA 1
ATOM 857 C C . SER A 1 112 ? -8.920 8.894 12.059 1.00 84.12 112 SER A C 1
ATOM 859 O O . SER A 1 112 ? -9.738 9.623 12.620 1.00 84.12 112 SER A O 1
ATOM 861 N N . GLY A 1 113 ? -9.126 8.442 10.816 1.00 84.12 113 GLY A N 1
ATOM 862 C CA . GLY A 1 113 ? -10.310 8.778 10.023 1.00 84.12 113 GLY A CA 1
ATOM 863 C C . GLY A 1 113 ? -11.625 8.360 10.690 1.00 84.12 113 GLY A C 1
ATOM 864 O O . GLY A 1 113 ? -12.569 9.148 10.732 1.00 84.12 113 GLY A O 1
ATOM 865 N N . LEU A 1 114 ? -11.687 7.161 11.278 1.00 84.00 114 LEU A N 1
ATOM 866 C CA . LEU A 1 114 ? -12.867 6.699 12.022 1.00 84.00 114 LEU A CA 1
ATOM 867 C C . LEU A 1 114 ? -13.159 7.566 13.253 1.00 84.00 114 LEU A C 1
ATOM 869 O O . LEU A 1 114 ? -14.326 7.817 13.557 1.00 84.00 114 LEU A O 1
ATOM 873 N N . VAL A 1 115 ? -12.120 8.046 13.941 1.00 85.12 115 VAL A N 1
ATOM 874 C CA . VAL A 1 115 ? -12.271 8.976 15.070 1.00 85.12 115 VAL A CA 1
ATOM 875 C C . VAL A 1 115 ? -12.805 10.326 14.598 1.00 85.12 115 VAL A C 1
ATOM 877 O O . VAL A 1 115 ? -13.760 10.837 15.179 1.00 85.12 115 VAL A O 1
ATOM 880 N N . VAL A 1 116 ? -12.252 10.879 13.515 1.00 85.25 116 VAL A N 1
ATOM 881 C CA . VAL A 1 116 ? -12.712 12.152 12.929 1.00 85.25 116 VAL A CA 1
ATOM 882 C C . VAL A 1 116 ? -14.176 12.073 12.486 1.00 85.25 116 VAL A C 1
ATOM 884 O O . VAL A 1 116 ? -14.929 13.024 12.678 1.00 85.25 116 VAL A O 1
ATOM 887 N N . LEU A 1 117 ? -14.601 10.931 11.941 1.00 86.56 117 LEU A N 1
ATOM 888 C CA . LEU A 1 117 ? -15.987 10.690 11.530 1.00 86.56 117 LEU A CA 1
ATOM 889 C C . LEU A 1 117 ? -16.943 10.406 12.706 1.00 86.56 117 LEU A C 1
ATOM 891 O O . LEU A 1 117 ? -18.139 10.227 12.483 1.00 86.56 117 LEU A O 1
ATOM 895 N N . GLY A 1 118 ? -16.445 10.335 13.946 1.00 82.56 118 GLY A N 1
ATOM 896 C CA . GLY A 1 118 ? -17.245 10.018 15.134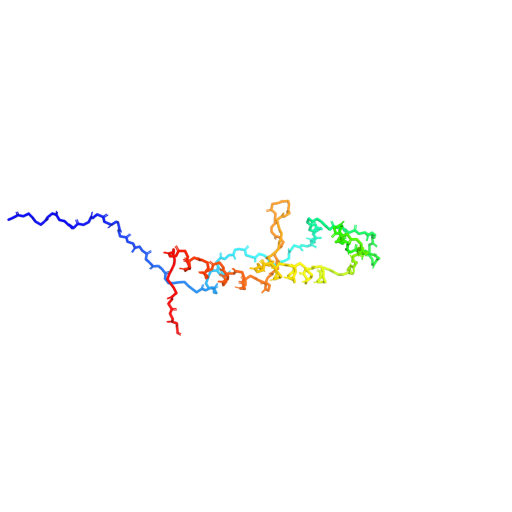 1.00 82.56 118 GLY A CA 1
ATOM 897 C C . GLY A 1 118 ? -17.697 8.555 15.220 1.00 82.56 118 GLY A C 1
ATOM 898 O O . GLY A 1 118 ? -18.588 8.235 16.005 1.00 82.56 118 GLY A O 1
ATOM 899 N N . LEU A 1 119 ? -17.099 7.669 14.417 1.00 80.50 119 LEU A N 1
ATOM 900 C CA . LEU A 1 119 ? -17.391 6.230 14.384 1.00 80.50 119 LEU A CA 1
ATOM 901 C C . LEU A 1 119 ? -16.560 5.439 15.402 1.00 80.50 119 LEU A C 1
ATOM 903 O O . LEU A 1 119 ? -16.920 4.319 15.756 1.00 80.50 119 LEU A O 1
ATOM 907 N N . ALA A 1 120 ? -15.455 6.017 15.869 1.00 82.88 120 ALA A N 1
ATOM 908 C CA . ALA A 1 120 ? -14.597 5.459 16.903 1.00 82.88 120 ALA A CA 1
ATOM 909 C C . ALA A 1 120 ? -14.199 6.541 17.914 1.00 82.88 120 ALA A C 1
ATOM 911 O O . ALA A 1 120 ? -14.251 7.737 17.629 1.00 82.88 120 ALA A O 1
ATOM 912 N N . LYS A 1 121 ? -13.760 6.118 19.101 1.00 82.25 121 LYS A N 1
ATOM 913 C CA . LYS A 1 121 ? -13.202 7.009 20.121 1.00 82.25 121 LYS A CA 1
ATOM 914 C C . LYS A 1 121 ? -11.750 6.630 20.376 1.00 82.25 121 LYS A C 1
ATOM 916 O O . LYS A 1 121 ? -11.464 5.486 20.718 1.00 82.25 121 LYS A O 1
ATOM 921 N N . ALA A 1 122 ? -10.842 7.593 20.235 1.00 79.25 122 ALA A N 1
ATOM 922 C CA . ALA A 1 122 ? -9.468 7.417 20.684 1.00 79.25 122 ALA A CA 1
ATOM 923 C C . ALA A 1 122 ? -9.446 7.346 22.218 1.00 79.25 122 ALA A C 1
ATOM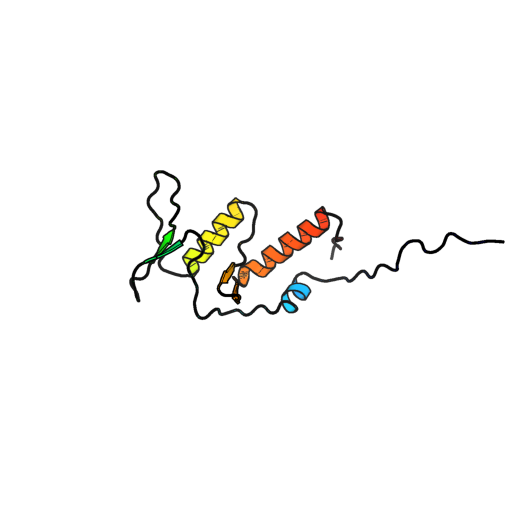 925 O O . ALA A 1 122 ? -9.977 8.228 22.897 1.00 79.25 122 ALA A O 1
ATOM 926 N N . VAL A 1 123 ? -8.844 6.289 22.759 1.00 77.06 123 VAL A N 1
ATOM 927 C CA . VAL A 1 123 ? -8.600 6.140 24.196 1.00 77.06 123 VAL A CA 1
ATOM 928 C C . VAL A 1 123 ? -7.119 6.419 24.414 1.00 77.06 123 VAL A C 1
ATOM 930 O O . VAL A 1 123 ? -6.281 5.719 23.852 1.00 77.06 123 VAL A O 1
ATOM 933 N N . ALA A 1 124 ? -6.799 7.476 25.163 1.00 65.81 124 ALA A N 1
ATOM 934 C CA . ALA A 1 124 ? -5.418 7.772 25.531 1.00 65.81 124 ALA A CA 1
ATOM 935 C C . ALA A 1 124 ? -4.879 6.632 26.409 1.00 65.81 124 ALA A C 1
ATOM 937 O O . ALA A 1 124 ? -5.533 6.257 27.386 1.00 65.81 124 ALA A O 1
ATOM 938 N N . GLY A 1 125 ? -3.735 6.072 26.013 1.00 54.50 125 GLY A N 1
ATOM 939 C CA . GLY A 1 125 ? -2.956 5.109 26.793 1.00 54.50 125 GLY A CA 1
ATOM 940 C C . GLY A 1 125 ? -1.830 5.797 27.540 1.00 54.50 125 GLY A C 1
ATOM 941 O O . GLY A 1 125 ? -1.290 6.780 26.982 1.00 54.50 125 GLY A O 1
#

Radius of gyration: 21.77 Å; chains: 1; bounding box: 66×32×59 Å

Foldseek 3Di:
DDPPDPDPDPDDDDDDDDLVRVVVPDPDDADPVDDAQDPQWDWDDDDQPIWIWRNDDDPPDDIDIDRDPVVVQVVVQVVQVVVVHGDQADQDPNDGNGDPVRSSVRSVVVQVVCVVVVNDPDDDD

Organism: Emiliania huxleyi (NCBI:txid2903)